Protein AF-A0A655IY61-F1 (afdb_monomer_lite)

Foldseek 3Di:
DPDPPVVPDDQQVVLCVLPVDPALVVLLVLLVVLLVLLVVLVVVLVVLVVVLVVCVVDPNDDDVNVVVVVVSVVVSVVSNVSSVVSNVSSVVSVVVRVVSVPDDRPVVPD

Structure (mmCIF, N/CA/C/O backbone):
data_AF-A0A655IY61-F1
#
_entry.id   AF-A0A655IY61-F1
#
loop_
_atom_site.group_PDB
_atom_site.id
_atom_site.type_symbol
_atom_site.label_atom_id
_atom_site.label_alt_id
_atom_site.label_comp_id
_atom_site.label_asym_id
_atom_site.label_entity_id
_atom_site.label_seq_id
_atom_site.pdbx_PDB_ins_code
_atom_site.Cartn_x
_atom_site.Cartn_y
_atom_site.Cartn_z
_atom_site.occupancy
_atom_site.B_iso_or_equiv
_atom_site.auth_seq_id
_atom_site.auth_comp_id
_atom_site.auth_asym_id
_atom_site.auth_atom_id
_atom_site.pdbx_PDB_model_num
ATOM 1 N N . MET A 1 1 ? 34.244 -4.315 -2.094 1.00 48.25 1 MET A N 1
ATOM 2 C CA . MET A 1 1 ? 33.448 -3.516 -3.048 1.00 48.25 1 MET A CA 1
ATOM 3 C C . MET A 1 1 ? 33.456 -4.257 -4.370 1.00 48.25 1 MET A C 1
ATOM 5 O O 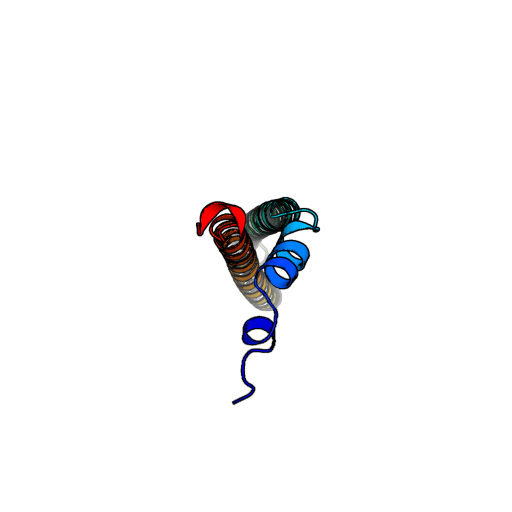. MET A 1 1 ? 34.494 -4.317 -5.011 1.00 48.25 1 MET A O 1
ATOM 9 N N . THR A 1 2 ? 32.362 -4.930 -4.710 1.00 63.38 2 THR A N 1
ATOM 10 C CA . THR A 1 2 ? 32.217 -5.622 -5.996 1.00 63.38 2 THR A CA 1
ATOM 11 C C . THR A 1 2 ? 32.085 -4.568 -7.087 1.00 63.38 2 THR A C 1
ATOM 13 O O . THR A 1 2 ? 31.126 -3.798 -7.067 1.00 63.38 2 THR A O 1
ATOM 16 N N . SER A 1 3 ? 33.055 -4.485 -7.999 1.00 55.19 3 SER A N 1
ATOM 17 C CA . SER A 1 3 ? 32.945 -3.602 -9.160 1.00 55.19 3 SE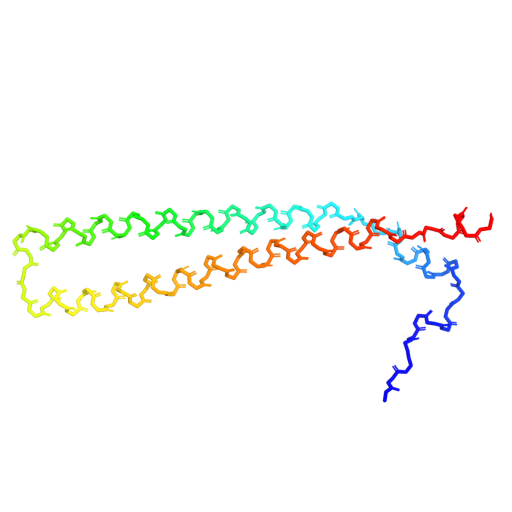R A CA 1
ATOM 18 C C . SER A 1 3 ? 31.645 -3.907 -9.912 1.00 55.19 3 SER A C 1
ATOM 20 O O . SER A 1 3 ? 31.339 -5.086 -10.113 1.00 55.19 3 SER A O 1
ATOM 22 N N . PRO A 1 4 ? 30.861 -2.889 -10.302 1.00 69.19 4 PRO A N 1
ATOM 23 C CA . PRO A 1 4 ? 29.586 -3.110 -10.962 1.00 69.19 4 PRO A CA 1
ATOM 24 C C . PRO A 1 4 ? 29.793 -3.879 -12.270 1.00 69.19 4 PRO A C 1
ATOM 26 O O . PRO A 1 4 ? 30.446 -3.393 -13.189 1.00 69.19 4 PRO A O 1
ATOM 29 N N . HIS A 1 5 ? 29.239 -5.090 -12.344 1.00 78.25 5 HIS A N 1
ATOM 30 C CA . HIS A 1 5 ? 29.377 -6.015 -13.476 1.00 78.25 5 HIS A CA 1
ATOM 31 C C . HIS A 1 5 ? 28.997 -5.375 -14.827 1.00 78.25 5 HIS A C 1
ATOM 33 O O . HIS A 1 5 ? 29.626 -5.654 -15.842 1.00 78.25 5 HIS A O 1
ATOM 39 N N . PHE A 1 6 ? 28.038 -4.444 -14.825 1.00 79.62 6 PHE A N 1
ATOM 40 C CA . PHE A 1 6 ? 27.595 -3.712 -16.014 1.00 79.62 6 PHE A CA 1
ATOM 41 C C . PHE A 1 6 ? 28.662 -2.785 -16.620 1.00 79.62 6 PHE A C 1
ATOM 43 O O . PHE A 1 6 ? 28.620 -2.531 -17.819 1.00 79.62 6 PHE A O 1
ATOM 50 N N . ALA A 1 7 ? 29.640 -2.310 -15.839 1.00 80.75 7 ALA A N 1
ATOM 51 C CA . ALA A 1 7 ? 30.693 -1.416 -16.334 1.00 80.75 7 ALA A CA 1
ATOM 52 C C . ALA A 1 7 ? 31.691 -2.115 -17.276 1.00 80.75 7 ALA A C 1
ATOM 54 O O . ALA A 1 7 ? 32.426 -1.446 -17.996 1.00 80.75 7 ALA A O 1
ATOM 55 N N . TRP A 1 8 ? 31.716 -3.452 -17.268 1.00 84.69 8 TRP A N 1
ATOM 56 C CA . TRP A 1 8 ? 32.591 -4.273 -18.109 1.00 84.69 8 TRP A CA 1
ATOM 57 C C . TRP A 1 8 ? 31.894 -4.802 -19.368 1.00 84.69 8 TRP A C 1
ATOM 59 O O . TRP A 1 8 ? 32.547 -5.406 -20.217 1.00 84.69 8 TRP A O 1
ATOM 69 N N . LEU A 1 9 ? 30.579 -4.594 -19.494 1.00 83.88 9 LEU A N 1
ATOM 70 C CA . LEU A 1 9 ? 29.812 -4.950 -20.684 1.00 83.88 9 LEU A CA 1
ATOM 71 C C . LEU A 1 9 ? 29.842 -3.788 -21.687 1.00 83.88 9 LEU A C 1
ATOM 73 O O . LEU A 1 9 ? 29.726 -2.629 -21.277 1.00 83.88 9 LEU A O 1
ATOM 77 N N . PRO A 1 10 ? 29.961 -4.067 -22.996 1.00 85.00 10 PRO A N 1
ATOM 78 C CA . PRO A 1 10 ? 29.851 -3.026 -24.006 1.00 85.00 10 PRO A CA 1
ATOM 79 C C . PRO A 1 10 ? 28.436 -2.405 -23.985 1.00 85.00 10 PRO A C 1
ATOM 81 O O . PRO A 1 10 ? 27.464 -3.076 -23.604 1.00 85.00 10 PRO A O 1
ATOM 84 N N . PRO A 1 11 ? 28.299 -1.116 -24.346 1.00 83.00 11 PRO A N 1
ATOM 85 C CA . PRO A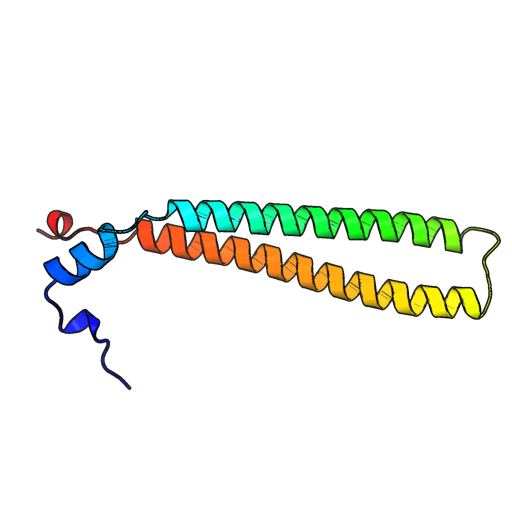 1 11 ? 27.055 -0.359 -24.189 1.00 83.00 11 PRO A CA 1
ATOM 86 C C . PRO A 1 11 ? 25.871 -0.964 -24.956 1.00 83.00 11 PRO A C 1
ATOM 88 O O . PRO A 1 11 ? 24.731 -0.849 -24.508 1.00 83.00 11 PRO A O 1
ATOM 91 N N . GLU A 1 12 ? 26.121 -1.671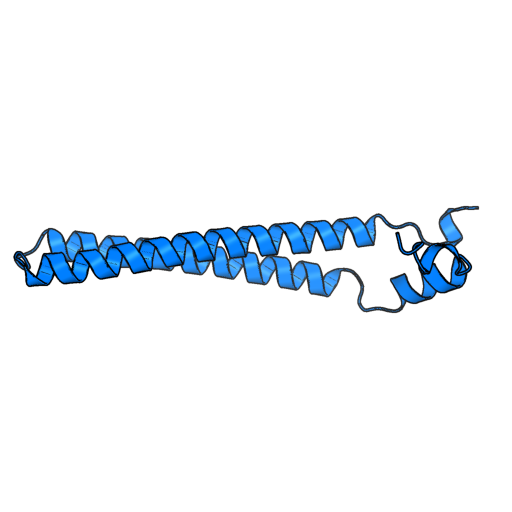 -26.056 1.00 87.88 12 GLU A N 1
ATOM 92 C CA . GLU A 1 12 ? 25.114 -2.369 -26.858 1.00 87.88 12 GLU A CA 1
ATOM 93 C C . GLU A 1 12 ? 24.455 -3.502 -26.072 1.00 87.88 12 GLU A C 1
ATOM 95 O O . GLU A 1 12 ? 23.240 -3.674 -26.133 1.00 87.88 12 GLU A O 1
ATOM 100 N N . ILE A 1 13 ? 25.243 -4.250 -25.294 1.00 86.44 13 ILE A N 1
ATOM 101 C CA . ILE A 1 13 ? 24.742 -5.361 -24.482 1.00 86.44 13 ILE A CA 1
ATOM 102 C C . ILE A 1 13 ? 23.942 -4.820 -23.298 1.00 86.44 13 ILE A C 1
ATOM 104 O O . ILE A 1 13 ? 22.835 -5.291 -23.048 1.00 86.44 13 ILE A O 1
ATOM 108 N N . ASN A 1 14 ? 24.444 -3.785 -22.618 1.00 85.81 14 ASN A N 1
ATOM 109 C CA . ASN A 1 14 ? 23.695 -3.120 -21.548 1.00 85.81 14 ASN A CA 1
ATOM 110 C C . ASN A 1 14 ? 22.367 -2.534 -22.063 1.00 85.81 14 ASN A C 1
ATOM 112 O O . ASN A 1 14 ? 21.331 -2.697 -21.422 1.00 85.81 14 ASN A O 1
ATOM 116 N N . SER A 1 15 ? 22.373 -1.904 -23.244 1.00 83.88 15 SER A N 1
ATOM 117 C CA . SER A 1 15 ? 21.171 -1.337 -23.864 1.00 83.88 15 SER A CA 1
ATOM 118 C C . SER A 1 15 ? 20.186 -2.424 -24.307 1.00 83.88 15 SER A C 1
ATOM 120 O O . SER A 1 15 ? 18.994 -2.306 -24.027 1.00 83.88 15 SER A O 1
ATOM 122 N N . ALA A 1 16 ? 20.660 -3.509 -24.928 1.00 84.50 16 ALA A N 1
ATOM 123 C CA . ALA A 1 16 ? 19.812 -4.634 -25.318 1.00 84.50 16 ALA A CA 1
ATOM 124 C C . ALA A 1 16 ? 19.133 -5.284 -24.102 1.00 84.50 16 ALA A C 1
ATOM 126 O O . ALA A 1 16 ? 17.936 -5.555 -24.141 1.00 84.50 16 ALA A O 1
ATOM 127 N N . LEU A 1 17 ? 19.867 -5.473 -23.000 1.00 85.81 17 LEU A N 1
ATOM 128 C CA . LEU A 1 17 ? 19.313 -6.008 -21.752 1.00 85.81 17 LEU A CA 1
ATOM 129 C C . LEU A 1 17 ? 18.277 -5.068 -21.120 1.00 85.81 17 LEU A C 1
ATOM 131 O O . LEU A 1 17 ? 17.284 -5.540 -20.572 1.00 85.81 17 LEU A O 1
ATOM 135 N N . MET A 1 18 ? 18.487 -3.753 -21.211 1.00 84.19 18 MET A N 1
ATOM 136 C CA . MET A 1 18 ? 17.583 -2.759 -20.634 1.00 84.19 18 MET A CA 1
ATOM 137 C C . MET A 1 18 ? 16.263 -2.630 -21.409 1.00 84.19 18 MET A C 1
ATOM 139 O O . MET A 1 18 ? 15.207 -2.517 -20.794 1.00 84.19 18 MET A O 1
ATOM 143 N N . PHE A 1 19 ? 16.297 -2.676 -22.745 1.00 82.75 19 PHE A N 1
ATOM 144 C CA . PHE A 1 19 ? 15.126 -2.373 -23.584 1.00 82.75 19 PHE A CA 1
ATOM 145 C C . PHE A 1 19 ? 14.422 -3.594 -24.195 1.00 82.75 19 PHE A C 1
ATOM 147 O O . PHE A 1 19 ? 13.375 -3.429 -24.812 1.00 82.75 19 PHE A O 1
ATOM 154 N N . ALA A 1 20 ? 14.936 -4.816 -24.020 1.00 85.44 20 ALA A N 1
ATOM 155 C CA . ALA A 1 20 ? 14.258 -6.031 -24.494 1.00 85.44 20 ALA A CA 1
ATOM 156 C C . ALA A 1 20 ? 13.002 -6.410 -23.677 1.00 85.44 20 ALA A C 1
ATOM 158 O O . ALA A 1 20 ? 12.238 -7.281 -24.092 1.00 85.44 20 ALA A O 1
ATOM 159 N N . GLY A 1 21 ? 12.809 -5.802 -22.502 1.00 83.44 21 GLY A N 1
ATOM 160 C CA . GLY A 1 21 ? 11.698 -6.085 -21.594 1.00 83.44 21 GLY A CA 1
ATOM 161 C C . GLY A 1 21 ? 10.414 -5.284 -21.875 1.00 83.44 21 GLY A C 1
ATOM 162 O O . GLY A 1 21 ? 10.372 -4.450 -22.774 1.00 83.44 21 GLY A O 1
ATOM 163 N N . PRO A 1 22 ? 9.361 -5.484 -21.060 1.00 84.19 22 PRO A N 1
ATOM 164 C CA . PRO A 1 22 ? 8.045 -4.846 -21.218 1.00 84.19 22 PRO A CA 1
ATOM 165 C C . PRO A 1 22 ? 8.006 -3.333 -20.907 1.00 84.19 22 PRO A C 1
ATOM 167 O O . PRO A 1 22 ? 6.928 -2.739 -20.881 1.00 84.19 22 PRO A O 1
ATOM 170 N N . GLY A 1 23 ? 9.155 -2.699 -20.656 1.00 86.88 23 GLY A N 1
ATOM 171 C CA . GLY A 1 23 ? 9.258 -1.285 -20.290 1.00 86.88 23 GLY A CA 1
ATOM 172 C C . GLY A 1 23 ? 8.778 -0.971 -18.867 1.00 86.88 23 GLY A C 1
ATOM 173 O O . GLY A 1 23 ? 8.690 -1.851 -18.011 1.00 86.88 23 GLY A O 1
ATOM 174 N N . SER A 1 24 ? 8.468 0.304 -18.614 1.00 89.50 24 SER A N 1
ATOM 175 C CA . SER A 1 24 ? 8.008 0.829 -17.317 1.00 89.50 24 SER A CA 1
ATOM 176 C C . SER A 1 24 ? 6.535 0.526 -17.006 1.00 89.50 24 SER A C 1
ATOM 178 O O . SER A 1 24 ? 6.121 0.636 -15.853 1.00 89.50 24 SER A O 1
ATOM 180 N N . GLY A 1 25 ? 5.742 0.103 -17.998 1.00 91.50 25 GLY A N 1
ATOM 181 C CA . GLY A 1 25 ? 4.296 -0.118 -17.866 1.00 91.50 25 GLY A CA 1
ATOM 182 C C . GLY A 1 25 ? 3.880 -0.979 -16.661 1.00 91.50 25 GLY A C 1
ATOM 183 O O . GLY A 1 25 ? 3.014 -0.550 -15.899 1.00 91.50 25 GLY A O 1
ATOM 184 N N . PRO A 1 26 ? 4.510 -2.146 -16.413 1.00 93.50 26 PRO A N 1
ATOM 185 C CA . PRO A 1 26 ? 4.212 -2.963 -15.236 1.00 93.50 26 PRO A CA 1
ATOM 186 C C . PRO A 1 26 ? 4.498 -2.269 -13.896 1.00 93.50 26 PRO A C 1
ATOM 188 O O . PRO A 1 26 ? 3.771 -2.494 -12.933 1.00 93.50 26 PRO A O 1
ATOM 191 N N . LEU A 1 27 ? 5.526 -1.414 -13.820 1.00 92.81 27 LEU A N 1
ATOM 192 C CA . LEU A 1 27 ? 5.831 -0.645 -12.607 1.00 92.81 27 LEU A CA 1
ATOM 193 C C . LEU A 1 27 ? 4.796 0.452 -12.365 1.00 92.81 27 LEU A C 1
ATOM 195 O O . LEU A 1 27 ? 4.404 0.670 -11.223 1.00 92.81 27 LEU A O 1
ATOM 199 N N . ILE A 1 28 ? 4.316 1.099 -13.428 1.00 94.62 28 ILE A N 1
ATOM 200 C CA . ILE A 1 28 ? 3.241 2.094 -13.335 1.00 94.62 28 ILE A CA 1
ATOM 201 C C . ILE A 1 28 ? 1.942 1.422 -12.871 1.00 94.62 28 ILE A C 1
ATOM 203 O O . ILE A 1 28 ? 1.301 1.918 -11.952 1.00 94.62 28 ILE A O 1
ATOM 207 N N . ALA A 1 29 ? 1.593 0.260 -13.430 1.00 96.06 29 ALA A N 1
ATOM 208 C CA . ALA A 1 29 ? 0.424 -0.509 -12.996 1.00 96.06 29 ALA A CA 1
ATOM 209 C C . ALA A 1 29 ? 0.541 -1.001 -11.540 1.00 96.06 29 ALA A C 1
ATOM 211 O O . ALA A 1 29 ? -0.437 -1.012 -10.795 1.00 96.06 29 ALA A O 1
ATOM 212 N N . ALA A 1 30 ? 1.743 -1.388 -11.104 1.00 94.81 30 ALA A N 1
ATOM 213 C CA . ALA A 1 30 ? 1.986 -1.702 -9.701 1.00 94.81 30 ALA A CA 1
ATOM 214 C C . ALA A 1 30 ? 1.817 -0.458 -8.815 1.00 94.81 30 ALA A C 1
ATOM 216 O O . ALA A 1 30 ? 1.212 -0.551 -7.751 1.00 94.81 30 ALA A O 1
ATOM 217 N N . ALA A 1 31 ? 2.308 0.706 -9.255 1.00 95.62 31 ALA A N 1
ATOM 218 C CA . ALA A 1 31 ? 2.162 1.956 -8.517 1.00 95.62 31 ALA A CA 1
ATOM 219 C C . ALA A 1 31 ? 0.689 2.345 -8.326 1.00 95.62 31 ALA A C 1
ATOM 221 O O . ALA A 1 31 ? 0.303 2.724 -7.222 1.00 95.62 31 ALA A O 1
ATOM 222 N N . THR A 1 32 ? -0.142 2.198 -9.362 1.00 96.94 32 THR A N 1
ATOM 223 C CA . THR A 1 32 ? -1.584 2.466 -9.260 1.00 96.94 32 THR A CA 1
ATOM 224 C C . THR A 1 32 ? -2.267 1.499 -8.300 1.00 96.94 32 THR A C 1
ATOM 226 O O . THR A 1 32 ? -2.990 1.947 -7.418 1.00 96.94 32 THR A O 1
ATOM 229 N N . ALA A 1 33 ? -1.978 0.197 -8.395 1.00 97.75 33 ALA A N 1
ATOM 230 C CA . ALA A 1 33 ? -2.574 -0.805 -7.511 1.00 97.75 33 ALA A CA 1
ATOM 231 C C . ALA A 1 33 ? -2.193 -0.594 -6.032 1.00 97.75 33 ALA A C 1
ATOM 233 O O . ALA A 1 33 ? -3.028 -0.746 -5.144 1.00 97.75 33 ALA A O 1
ATOM 234 N N . TRP A 1 34 ? -0.942 -0.210 -5.752 1.00 97.25 34 TRP A N 1
ATOM 235 C CA . TRP A 1 34 ? -0.514 0.144 -4.394 1.00 97.25 34 TRP A CA 1
ATOM 236 C C . TRP A 1 34 ? -1.191 1.421 -3.879 1.00 97.25 34 TRP A C 1
ATOM 238 O O . TRP A 1 34 ? -1.510 1.495 -2.694 1.00 97.25 34 TRP A O 1
ATOM 248 N N . GLY A 1 35 ? -1.441 2.400 -4.754 1.00 97.50 35 GLY A N 1
ATOM 249 C CA . GLY A 1 35 ? -2.211 3.599 -4.417 1.00 97.50 35 GLY A CA 1
ATOM 250 C C . GLY A 1 35 ? -3.667 3.282 -4.071 1.00 97.50 35 GLY A C 1
ATOM 251 O O . GLY A 1 35 ? -4.143 3.683 -3.014 1.00 97.50 35 GLY A O 1
ATOM 252 N N . GLU A 1 36 ? -4.345 2.490 -4.904 1.00 97.88 36 GLU A N 1
ATOM 253 C CA . GLU A 1 36 ? -5.722 2.035 -4.656 1.00 97.88 36 GLU A CA 1
ATOM 254 C C . GLU A 1 36 ? -5.835 1.259 -3.335 1.00 97.88 36 GLU A C 1
ATOM 256 O O . GLU A 1 36 ? -6.746 1.502 -2.542 1.00 97.88 36 GLU A O 1
ATOM 261 N N . LEU A 1 37 ? -4.868 0.380 -3.044 1.00 97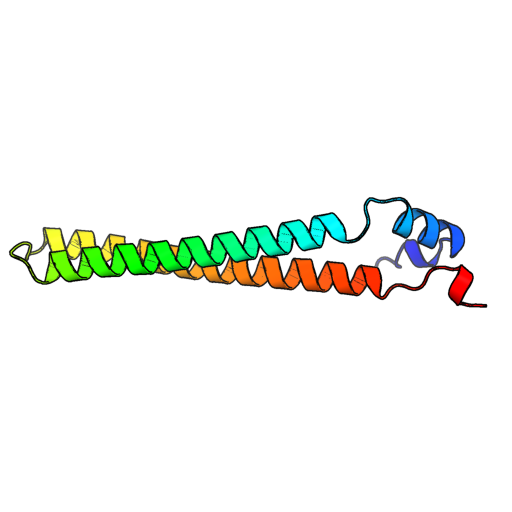.31 37 LEU A N 1
ATOM 262 C CA . LEU A 1 37 ? -4.820 -0.339 -1.771 1.00 97.31 37 LEU A CA 1
ATOM 263 C C . LEU A 1 37 ? -4.682 0.615 -0.575 1.00 97.31 37 LEU A C 1
ATOM 265 O O . LEU A 1 37 ? -5.315 0.398 0.458 1.00 97.31 37 LEU A O 1
ATOM 269 N N . ALA A 1 38 ? -3.861 1.664 -0.684 1.00 96.69 38 ALA A N 1
ATOM 270 C CA . ALA A 1 38 ? -3.729 2.654 0.381 1.00 96.69 38 ALA A CA 1
ATOM 271 C C . ALA A 1 38 ? -5.061 3.375 0.650 1.00 96.69 38 ALA A C 1
ATOM 273 O O . ALA A 1 38 ? -5.466 3.507 1.807 1.00 96.69 38 ALA A O 1
ATOM 274 N N . GLU A 1 39 ? -5.776 3.777 -0.404 1.00 97.31 39 GLU A N 1
ATOM 275 C CA . GLU A 1 39 ? -7.094 4.411 -0.294 1.00 97.31 39 GLU A CA 1
ATOM 276 C C . GLU A 1 39 ? -8.130 3.483 0.355 1.00 97.31 39 GLU A C 1
ATOM 278 O O . GLU A 1 39 ? -8.866 3.904 1.252 1.00 97.31 39 GLU A O 1
ATOM 283 N N . GLU A 1 40 ? -8.160 2.205 -0.030 1.00 97.44 40 GLU A N 1
ATOM 284 C CA . GLU A 1 40 ? -9.072 1.212 0.548 1.00 97.44 40 GLU A CA 1
ATOM 285 C C . GLU A 1 40 ? -8.795 0.972 2.043 1.00 97.44 40 GLU A C 1
ATOM 287 O O . GLU A 1 40 ? -9.723 0.866 2.858 1.00 97.44 40 GLU A O 1
ATOM 292 N N . LEU A 1 41 ? -7.519 0.952 2.440 1.00 95.88 41 LEU A N 1
ATOM 293 C CA . LEU A 1 41 ? -7.124 0.846 3.845 1.00 95.88 41 LEU A CA 1
ATOM 294 C C . LEU A 1 41 ? -7.558 2.081 4.647 1.00 95.88 41 LEU A C 1
ATOM 296 O O . LEU A 1 41 ? -8.094 1.935 5.749 1.00 95.88 41 LEU A O 1
ATOM 300 N N . LEU A 1 42 ? -7.398 3.287 4.097 1.00 95.94 42 LEU A N 1
ATOM 301 C CA . LEU A 1 42 ? -7.858 4.530 4.728 1.00 95.94 42 LEU A CA 1
ATOM 302 C C . LEU A 1 42 ? -9.387 4.582 4.857 1.00 95.94 42 LEU A C 1
ATOM 304 O O . LEU A 1 42 ? -9.906 4.963 5.911 1.00 95.94 42 LEU A O 1
ATOM 308 N N . ALA A 1 43 ? -10.121 4.137 3.836 1.00 96.50 43 ALA A N 1
ATOM 309 C CA . ALA A 1 43 ? -11.576 4.015 3.898 1.00 96.50 43 ALA A CA 1
ATOM 310 C C . ALA A 1 43 ? -12.019 3.011 4.978 1.00 96.50 43 ALA A C 1
ATOM 312 O O . ALA A 1 43 ? -12.954 3.273 5.741 1.00 96.50 43 ALA A O 1
ATOM 313 N N . SER A 1 44 ? -11.305 1.889 5.103 1.00 94.50 44 SER A N 1
ATOM 314 C CA . SER A 1 44 ? -11.545 0.879 6.140 1.00 94.50 44 SER A CA 1
ATOM 315 C C . SER A 1 44 ? -11.308 1.432 7.550 1.00 94.50 44 SER A C 1
ATOM 317 O O . SER A 1 44 ? -12.116 1.193 8.451 1.00 94.50 44 SER A O 1
ATOM 319 N N . ILE A 1 45 ? -10.246 2.224 7.738 1.00 94.44 45 ILE A N 1
ATOM 320 C CA . ILE A 1 45 ? -9.958 2.941 8.991 1.00 94.44 45 ILE A CA 1
ATOM 321 C C . ILE A 1 45 ? -11.108 3.889 9.344 1.00 94.44 45 ILE A C 1
ATOM 323 O O . ILE A 1 45 ? -11.584 3.871 10.480 1.00 94.44 45 ILE A O 1
ATOM 327 N N . ALA A 1 46 ? -11.589 4.685 8.383 1.00 94.56 46 ALA A N 1
ATOM 328 C CA . ALA A 1 46 ? -12.693 5.620 8.602 1.00 94.56 46 ALA A CA 1
ATOM 329 C C . ALA A 1 46 ? -13.998 4.897 8.982 1.00 94.56 46 ALA A C 1
ATOM 331 O O . ALA A 1 46 ? -14.677 5.300 9.929 1.00 94.56 46 ALA A O 1
ATOM 332 N N . SER A 1 47 ? -14.316 3.795 8.297 1.00 93.88 47 SER A N 1
ATOM 333 C CA . SER A 1 47 ? -15.486 2.960 8.592 1.00 93.88 47 SER A CA 1
ATOM 334 C C . SER A 1 47 ? -15.429 2.373 10.006 1.00 93.88 47 SER A C 1
ATOM 336 O O . SER A 1 47 ? -16.368 2.521 10.792 1.00 93.88 47 SER A O 1
ATOM 338 N N . LEU A 1 48 ? -14.290 1.786 10.386 1.00 90.00 48 LEU A N 1
ATOM 339 C CA . LEU A 1 48 ? -14.105 1.219 11.721 1.00 90.00 48 LEU A CA 1
ATOM 340 C C . LEU A 1 48 ? -14.110 2.303 12.813 1.00 90.00 48 LEU A C 1
ATOM 342 O O . LEU A 1 48 ? -14.663 2.092 13.894 1.00 90.00 48 LEU A O 1
ATOM 346 N N . GLY A 1 49 ? -13.555 3.482 12.527 1.00 89.38 49 GLY A N 1
ATOM 347 C CA . GLY A 1 49 ? -13.645 4.661 13.391 1.00 89.38 49 GLY A CA 1
ATOM 348 C C . GLY A 1 49 ? -15.091 5.104 13.636 1.00 89.38 49 GLY A C 1
ATOM 349 O O . GLY A 1 49 ? -15.469 5.386 14.772 1.00 89.38 49 GLY A O 1
ATOM 350 N N . SER A 1 50 ? -15.931 5.090 12.598 1.00 90.62 50 SER A N 1
ATOM 351 C CA . SER A 1 50 ? -17.358 5.410 12.725 1.00 90.62 50 SER A CA 1
ATOM 352 C C . SER A 1 50 ? -18.082 4.409 13.627 1.00 90.62 50 SER A C 1
ATOM 354 O O . SER A 1 50 ? -18.751 4.806 14.580 1.00 90.62 50 SER A O 1
ATOM 356 N N . VAL A 1 51 ? -17.906 3.108 13.370 1.00 89.12 51 VAL A N 1
ATOM 357 C CA . VAL A 1 51 ? -18.552 2.035 14.147 1.00 89.12 51 VAL A CA 1
ATOM 358 C C . VAL A 1 51 ? -18.116 2.067 15.615 1.00 89.12 51 VAL A C 1
ATOM 360 O O . VAL A 1 51 ? -18.937 1.912 16.518 1.00 89.12 51 VAL A O 1
ATOM 363 N N . THR A 1 52 ? -16.829 2.300 15.881 1.00 86.12 52 THR A N 1
ATOM 364 C CA . THR A 1 52 ? -16.307 2.384 17.256 1.00 86.12 52 THR A CA 1
ATOM 365 C C . THR A 1 52 ? -16.814 3.627 17.994 1.00 86.12 52 THR A C 1
ATOM 367 O O . THR A 1 52 ? -17.154 3.538 19.177 1.00 86.12 52 THR A O 1
ATOM 370 N N . SER A 1 53 ? -16.950 4.768 17.311 1.00 84.94 53 SER A N 1
ATOM 371 C CA . SER A 1 53 ? -17.570 5.969 17.885 1.00 84.94 53 SER A CA 1
ATOM 372 C C . SER A 1 53 ? -19.050 5.749 18.216 1.00 84.94 53 SER A C 1
ATOM 374 O O . SER A 1 53 ? -19.509 6.162 19.279 1.00 84.94 53 SER A O 1
ATOM 376 N N . GLU A 1 54 ? -19.802 5.082 17.339 1.00 86.12 54 GLU A N 1
ATOM 377 C CA . GLU A 1 54 ? -21.215 4.771 17.575 1.00 86.12 54 GLU A CA 1
ATOM 378 C C . GLU A 1 54 ? -21.380 3.832 18.780 1.00 86.12 54 GLU A C 1
ATOM 380 O O . GLU A 1 54 ? -22.126 4.140 19.713 1.00 86.12 54 GLU A O 1
ATOM 385 N N . LEU A 1 55 ? -20.606 2.743 18.821 1.00 83.88 55 LEU A N 1
ATOM 386 C CA . LEU A 1 55 ? -20.613 1.767 19.914 1.00 83.88 55 LEU A CA 1
ATOM 387 C C . LEU A 1 55 ? -20.296 2.395 21.276 1.00 83.88 55 LEU A C 1
ATOM 389 O O . LEU A 1 55 ? -20.963 2.085 22.263 1.00 83.88 55 LEU A O 1
ATOM 393 N N . THR A 1 56 ? -19.305 3.289 21.330 1.00 80.31 56 THR A N 1
ATOM 394 C CA . THR A 1 56 ? -18.893 3.964 22.575 1.00 80.31 56 THR A CA 1
ATOM 395 C C . THR A 1 56 ? -19.846 5.077 23.012 1.00 80.31 56 THR A C 1
ATOM 397 O O . THR A 1 56 ? -19.862 5.428 24.191 1.00 80.31 56 THR A O 1
ATOM 400 N N . SER A 1 57 ? -20.674 5.601 22.101 1.00 80.94 57 SER A N 1
ATOM 401 C CA . SER A 1 57 ? -21.745 6.558 22.414 1.00 80.94 57 SER A CA 1
ATOM 402 C C . SER A 1 57 ? -23.043 5.902 22.918 1.00 80.94 57 SER A C 1
ATOM 404 O O . SER A 1 57 ? -23.923 6.590 23.435 1.00 80.94 57 SER A O 1
ATOM 406 N N . GLY A 1 58 ? -23.171 4.578 22.768 1.00 77.38 58 GLY A N 1
ATOM 407 C CA . GLY A 1 58 ? -24.360 3.804 23.127 1.00 77.38 58 GLY A CA 1
ATOM 408 C C . GLY A 1 58 ? -24.327 3.185 24.532 1.00 77.38 58 GLY A C 1
ATOM 409 O O . GLY A 1 58 ? -23.528 3.535 25.395 1.00 77.38 58 GLY A O 1
ATOM 410 N N . ALA A 1 59 ? -25.208 2.207 24.767 1.00 75.69 59 ALA A N 1
ATOM 411 C CA . ALA A 1 59 ? -25.328 1.509 26.055 1.00 75.69 59 ALA A CA 1
ATOM 412 C C . ALA A 1 59 ? -24.176 0.524 26.349 1.00 75.69 59 ALA A C 1
ATOM 414 O O . ALA A 1 59 ? -24.134 -0.076 27.426 1.00 75.69 59 ALA A O 1
ATOM 415 N N . TRP A 1 60 ? -23.256 0.317 25.400 1.00 77.06 60 TRP A N 1
ATOM 416 C CA . TRP A 1 60 ? -22.170 -0.647 25.538 1.00 77.06 60 TRP A CA 1
ATOM 417 C C . TRP A 1 60 ? -20.962 -0.029 26.246 1.00 77.06 60 TRP A C 1
ATOM 419 O O . TRP A 1 60 ? -19.973 0.374 25.639 1.00 77.06 60 TRP A O 1
ATOM 429 N N . LEU A 1 61 ? -21.066 0.042 27.571 1.00 81.69 61 LEU A N 1
ATOM 430 C CA . LEU A 1 61 ? -20.049 0.595 28.459 1.00 81.69 61 LEU A CA 1
ATOM 431 C C . LEU A 1 61 ? -19.613 -0.465 29.479 1.00 81.69 61 LEU A C 1
ATOM 433 O O . LEU A 1 61 ? -20.415 -1.283 29.929 1.00 81.69 61 LEU A O 1
ATOM 437 N N . GLY A 1 62 ? -18.332 -0.456 29.855 1.00 85.06 62 GLY A N 1
ATOM 438 C CA . GLY A 1 62 ? -17.778 -1.342 30.884 1.00 85.06 62 GLY A CA 1
ATOM 439 C C . GLY A 1 62 ? -16.473 -2.041 30.481 1.00 85.06 62 GLY A C 1
ATOM 440 O O . GLY A 1 62 ? -15.930 -1.778 29.406 1.00 85.06 62 GLY A O 1
ATOM 441 N N . PRO A 1 63 ? -15.953 -2.949 31.329 1.00 85.00 63 PRO A N 1
ATOM 442 C CA . PRO A 1 63 ? -14.634 -3.565 31.144 1.00 85.00 63 PRO A CA 1
ATOM 443 C C . PRO A 1 63 ? -14.486 -4.333 29.824 1.00 85.00 63 PRO A C 1
ATOM 445 O O . PRO A 1 63 ? -13.437 -4.270 29.188 1.00 85.00 63 PRO A O 1
ATOM 448 N N . SER A 1 64 ? -15.546 -5.010 29.373 1.00 84.50 64 SER A N 1
ATOM 449 C CA . SER A 1 64 ? -15.541 -5.751 28.106 1.00 84.50 64 SER A CA 1
ATOM 450 C C . SER A 1 64 ? -15.489 -4.829 26.884 1.00 84.50 64 SER A C 1
ATOM 452 O O . SER A 1 64 ? -14.780 -5.128 25.927 1.00 84.50 64 SER A O 1
ATOM 454 N N . ALA A 1 65 ? -16.192 -3.691 26.927 1.00 85.56 65 ALA A N 1
ATOM 455 C CA . ALA A 1 65 ? -16.134 -2.682 25.870 1.00 85.56 65 ALA A CA 1
ATOM 456 C C . ALA A 1 65 ? -14.738 -2.035 25.809 1.00 85.56 65 ALA A C 1
ATOM 458 O O . ALA A 1 65 ? -14.166 -1.896 24.731 1.00 85.56 65 ALA A O 1
ATOM 459 N N . ALA A 1 66 ? -14.136 -1.735 26.967 1.00 85.38 66 ALA A N 1
ATOM 460 C CA . ALA A 1 66 ? -12.768 -1.220 27.045 1.00 85.38 66 ALA A CA 1
ATOM 461 C C . ALA A 1 66 ? -11.733 -2.207 26.470 1.00 85.38 66 ALA A C 1
ATOM 463 O O . ALA A 1 66 ? -10.839 -1.800 25.727 1.00 85.38 66 ALA A O 1
ATOM 464 N N 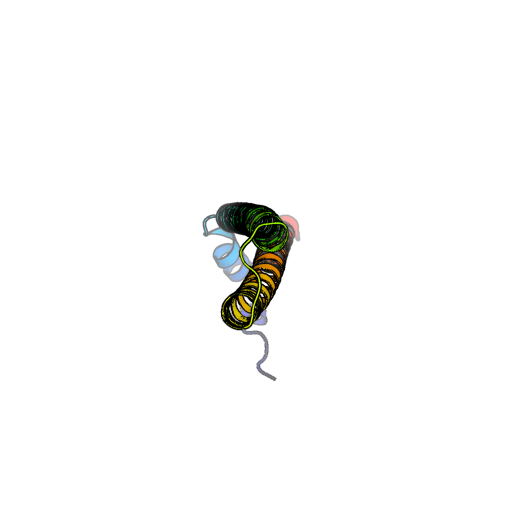. ALA A 1 67 ? -11.875 -3.505 26.758 1.00 88.56 67 ALA A N 1
ATOM 465 C CA . ALA A 1 67 ? -11.010 -4.539 26.194 1.00 88.56 67 ALA A CA 1
ATOM 466 C C . ALA A 1 67 ? -11.143 -4.642 24.662 1.00 88.56 67 ALA A C 1
ATOM 468 O O . ALA A 1 67 ? -10.135 -4.753 23.967 1.00 88.56 67 ALA A O 1
ATOM 469 N N . MET A 1 68 ? -12.364 -4.552 24.122 1.00 87.38 68 MET A N 1
ATOM 470 C CA . MET A 1 68 ? -12.586 -4.569 22.671 1.00 87.38 68 MET A CA 1
ATOM 471 C C . MET A 1 68 ? -11.994 -3.329 21.988 1.00 87.38 68 MET A C 1
ATOM 473 O O . MET A 1 68 ? -11.318 -3.456 20.968 1.00 87.38 68 MET A O 1
ATOM 477 N N . MET A 1 69 ? -12.156 -2.148 22.594 1.00 88.31 69 MET A N 1
ATOM 478 C CA . MET A 1 69 ? -11.561 -0.905 22.096 1.00 88.31 69 MET A CA 1
ATOM 479 C C . MET A 1 69 ? -10.031 -0.960 22.059 1.00 88.31 69 MET A C 1
ATOM 481 O O . MET A 1 69 ? -9.438 -0.446 21.117 1.00 88.31 69 MET A O 1
ATOM 485 N N . ALA A 1 70 ? -9.382 -1.616 23.025 1.00 90.12 70 ALA A N 1
ATOM 486 C CA . ALA A 1 70 ? -7.927 -1.783 23.017 1.00 90.12 70 ALA A CA 1
ATOM 487 C C . ALA A 1 70 ? -7.427 -2.616 21.821 1.00 90.12 70 ALA A C 1
ATOM 489 O O . ALA A 1 70 ? -6.391 -2.311 21.234 1.00 90.12 70 ALA A O 1
ATOM 490 N N . VAL A 1 71 ? -8.170 -3.653 21.425 1.00 91.38 71 VAL A N 1
ATOM 491 C CA . VAL A 1 71 ? -7.836 -4.446 20.230 1.00 91.38 71 VAL A CA 1
ATOM 492 C C . VAL A 1 71 ? -8.129 -3.649 18.958 1.00 91.38 71 VAL A C 1
ATOM 494 O O . VAL A 1 71 ? -7.320 -3.647 18.029 1.00 91.38 71 VAL A O 1
ATOM 497 N N . ALA A 1 72 ? -9.253 -2.928 18.924 1.00 89.38 72 ALA A N 1
ATOM 498 C CA . ALA A 1 72 ? -9.623 -2.090 17.789 1.00 89.38 72 ALA A CA 1
ATOM 499 C C . ALA A 1 72 ? -8.580 -0.994 17.517 1.00 89.38 72 ALA A C 1
ATOM 501 O O . ALA A 1 72 ? -8.208 -0.784 16.365 1.00 89.38 72 ALA A O 1
ATOM 502 N N . THR A 1 73 ? -8.046 -0.338 18.553 1.00 90.19 73 THR A N 1
ATOM 503 C CA . THR A 1 73 ? -6.994 0.681 18.388 1.00 90.19 73 THR A CA 1
ATOM 504 C C . THR A 1 73 ? -5.693 0.089 17.859 1.00 90.19 73 THR A C 1
ATOM 506 O O . THR A 1 73 ? -5.062 0.695 16.993 1.00 90.19 73 THR A O 1
ATOM 509 N N . GLN A 1 74 ? -5.305 -1.108 18.308 1.00 93.94 74 GLN A N 1
ATOM 510 C CA . GLN A 1 74 ? -4.129 -1.797 17.777 1.00 93.94 74 GLN A CA 1
ATOM 511 C C . GLN A 1 74 ? -4.306 -2.164 16.296 1.00 93.94 74 GLN A C 1
ATOM 513 O O . GLN A 1 74 ? -3.380 -1.990 15.502 1.00 93.94 74 GLN A O 1
ATOM 518 N N . TYR A 1 75 ? -5.497 -2.628 15.912 1.00 92.69 75 TYR A N 1
ATOM 519 C CA . TYR A 1 75 ? -5.809 -2.949 14.522 1.00 92.69 75 TYR A CA 1
ATOM 520 C C . TYR A 1 75 ? -5.827 -1.701 13.629 1.00 92.69 75 TYR A C 1
ATOM 522 O O . TYR A 1 75 ? -5.232 -1.709 12.555 1.00 92.69 75 TYR A O 1
ATOM 530 N N . LEU A 1 76 ? -6.420 -0.600 14.101 1.00 94.00 76 LEU A N 1
ATOM 531 C CA . LEU A 1 76 ? -6.390 0.692 13.408 1.00 94.00 76 LEU A CA 1
ATOM 532 C C . LEU A 1 76 ? -4.956 1.201 13.214 1.00 94.00 76 LEU A C 1
ATOM 534 O O . LEU A 1 76 ? -4.610 1.653 12.127 1.00 94.00 76 LEU A O 1
ATOM 538 N N . ALA A 1 77 ? -4.098 1.083 14.230 1.00 94.69 77 ALA A N 1
ATOM 539 C CA . ALA A 1 77 ? -2.692 1.468 14.118 1.00 94.69 77 ALA A CA 1
ATOM 540 C C . ALA A 1 77 ? -1.938 0.625 13.074 1.00 94.69 77 ALA A C 1
ATOM 542 O O . ALA A 1 77 ? -1.137 1.157 12.298 1.00 94.69 77 ALA A O 1
ATOM 543 N N . TRP A 1 78 ? -2.211 -0.681 13.030 1.00 96.38 78 TRP A N 1
ATOM 544 C CA . TRP A 1 78 ? -1.652 -1.563 12.010 1.00 96.38 78 TRP A CA 1
ATOM 545 C C . TRP A 1 78 ? -2.133 -1.185 10.603 1.00 96.38 78 TRP A C 1
ATOM 547 O O . TRP A 1 78 ? -1.297 -1.036 9.713 1.00 96.38 78 TRP A O 1
ATOM 557 N N . LEU A 1 79 ? -3.436 -0.942 10.414 1.00 95.94 79 LEU A N 1
ATOM 558 C CA . LEU A 1 79 ? -3.991 -0.502 9.130 1.00 95.94 79 LEU A CA 1
ATOM 559 C C . LEU A 1 79 ? -3.360 0.812 8.658 1.00 95.94 79 LEU A C 1
ATOM 561 O O . LEU A 1 79 ? -2.960 0.907 7.502 1.00 95.94 79 LEU A O 1
ATOM 565 N N . SER A 1 80 ? -3.198 1.799 9.546 1.00 96.12 80 SER A N 1
ATOM 566 C CA . SER A 1 80 ? -2.552 3.074 9.199 1.00 96.12 80 SER A CA 1
ATOM 567 C C . SER A 1 80 ? -1.102 2.874 8.758 1.00 96.12 80 SER A C 1
ATOM 569 O O . SER A 1 80 ? -0.633 3.501 7.811 1.00 96.12 80 SER A O 1
ATOM 571 N N . THR A 1 81 ? -0.389 1.963 9.421 1.00 97.81 81 THR A N 1
ATOM 572 C CA . THR A 1 81 ? 0.995 1.622 9.072 1.00 97.81 81 THR A CA 1
ATOM 573 C C . THR A 1 81 ? 1.071 0.884 7.733 1.00 97.81 81 THR A C 1
ATOM 575 O O . THR A 1 81 ? 2.016 1.089 6.972 1.00 97.81 81 THR A O 1
ATOM 578 N N . ALA A 1 82 ? 0.092 0.031 7.425 1.00 96.94 82 ALA A N 1
ATOM 579 C CA . ALA A 1 82 ? -0.008 -0.660 6.143 1.00 96.94 82 ALA A CA 1
ATOM 580 C C . ALA A 1 82 ? -0.355 0.306 4.997 1.00 96.94 82 ALA A C 1
ATOM 582 O O . ALA A 1 82 ? 0.268 0.227 3.941 1.00 96.94 82 ALA A O 1
ATOM 583 N N . ALA A 1 83 ? -1.269 1.256 5.223 1.00 96.69 83 ALA A N 1
ATOM 584 C CA . ALA A 1 83 ? -1.618 2.286 4.245 1.00 96.69 83 ALA A CA 1
ATOM 585 C C . ALA A 1 83 ? -0.393 3.136 3.874 1.00 96.69 83 ALA A C 1
ATOM 587 O O . ALA A 1 83 ? -0.068 3.271 2.698 1.00 96.69 83 ALA A O 1
ATOM 588 N N . ALA A 1 84 ? 0.369 3.599 4.871 1.00 97.44 84 ALA A N 1
ATOM 589 C CA . ALA A 1 84 ? 1.598 4.357 4.632 1.00 97.44 84 ALA A CA 1
ATOM 590 C C . ALA A 1 84 ? 2.654 3.553 3.848 1.00 97.44 84 ALA A C 1
ATOM 592 O O . ALA A 1 84 ? 3.336 4.092 2.979 1.00 97.44 84 ALA A O 1
ATOM 593 N N . GLN A 1 85 ? 2.791 2.252 4.125 1.00 97.88 85 GLN A N 1
ATOM 594 C CA . GLN A 1 85 ? 3.695 1.385 3.361 1.00 97.88 85 GLN A CA 1
ATOM 595 C C . GLN A 1 85 ? 3.235 1.202 1.912 1.00 97.88 85 GLN A C 1
ATOM 597 O O . GLN A 1 85 ? 4.074 1.185 1.012 1.00 97.88 85 GLN A O 1
ATOM 602 N N . ALA A 1 86 ? 1.927 1.089 1.676 1.00 96.44 86 ALA A N 1
ATOM 603 C CA . ALA A 1 86 ? 1.363 1.002 0.335 1.00 96.44 86 ALA A CA 1
ATOM 604 C C . ALA A 1 86 ? 1.617 2.296 -0.462 1.00 96.44 86 ALA A C 1
ATOM 606 O O . ALA A 1 86 ? 2.114 2.229 -1.585 1.00 96.44 86 ALA A O 1
ATOM 607 N N . GLU A 1 87 ? 1.423 3.474 0.142 1.00 97.19 87 GLU A N 1
ATOM 608 C CA . GLU A 1 87 ? 1.780 4.760 -0.480 1.00 97.19 87 GLU A CA 1
ATOM 609 C C . GLU A 1 87 ? 3.276 4.839 -0.824 1.00 97.19 87 GLU A C 1
ATOM 611 O O . GLU A 1 87 ? 3.660 5.252 -1.922 1.00 97.19 87 GLU A O 1
ATOM 616 N N . GLN A 1 88 ? 4.145 4.398 0.091 1.00 97.69 88 GLN A N 1
ATOM 617 C CA . GLN A 1 88 ? 5.587 4.348 -0.153 1.00 97.69 88 GLN A CA 1
ATOM 618 C C . GLN A 1 88 ? 5.947 3.391 -1.293 1.00 97.69 88 GLN A C 1
ATOM 620 O O . GLN A 1 88 ? 6.800 3.725 -2.116 1.00 97.69 88 GLN A O 1
ATOM 625 N N . ALA A 1 89 ? 5.308 2.222 -1.364 1.00 97.00 89 ALA A N 1
ATOM 626 C CA . ALA A 1 89 ? 5.514 1.259 -2.440 1.00 97.00 89 ALA A CA 1
ATOM 627 C C . ALA A 1 89 ? 5.077 1.834 -3.795 1.00 97.00 89 ALA A C 1
ATOM 629 O O . ALA A 1 89 ? 5.813 1.704 -4.777 1.00 97.00 89 ALA A O 1
ATOM 630 N N . ALA A 1 90 ? 3.943 2.541 -3.839 1.00 95.94 90 ALA A N 1
ATOM 631 C CA . ALA A 1 90 ? 3.484 3.245 -5.031 1.00 95.94 90 ALA A CA 1
ATOM 632 C C . ALA A 1 90 ? 4.501 4.300 -5.497 1.00 95.94 90 ALA A C 1
ATOM 634 O O . ALA A 1 90 ? 4.914 4.311 -6.661 1.00 95.94 90 ALA A O 1
ATOM 635 N N . ALA A 1 91 ? 4.975 5.142 -4.573 1.00 96.94 91 ALA A N 1
ATOM 636 C CA . ALA A 1 91 ? 5.964 6.175 -4.865 1.00 96.94 91 ALA A CA 1
ATOM 637 C C . ALA A 1 91 ? 7.297 5.587 -5.360 1.00 96.94 91 ALA A C 1
ATOM 639 O O . ALA A 1 91 ? 7.881 6.091 -6.320 1.00 96.94 91 ALA A O 1
ATOM 640 N N . GLN A 1 92 ? 7.770 4.500 -4.744 1.00 96.44 92 GLN A N 1
ATOM 641 C CA . GLN A 1 92 ? 8.991 3.813 -5.169 1.00 96.44 92 GLN A CA 1
ATOM 642 C C . GLN A 1 92 ? 8.840 3.186 -6.555 1.00 96.44 92 GLN A C 1
ATOM 644 O O . GLN A 1 92 ? 9.728 3.349 -7.389 1.00 96.44 92 GLN A O 1
ATOM 649 N N . ALA A 1 93 ? 7.718 2.519 -6.836 1.00 95.12 93 ALA A N 1
ATOM 650 C CA . ALA A 1 93 ? 7.457 1.937 -8.149 1.00 95.12 93 ALA A CA 1
ATOM 651 C C . ALA A 1 93 ? 7.466 3.010 -9.254 1.00 95.12 93 ALA A C 1
ATOM 653 O O . ALA A 1 93 ? 8.103 2.821 -10.292 1.00 95.12 93 ALA A O 1
ATOM 654 N N . MET A 1 94 ? 6.865 4.175 -8.993 1.00 95.19 94 MET A N 1
ATOM 655 C CA . MET A 1 94 ? 6.895 5.317 -9.912 1.00 95.19 94 MET A CA 1
ATOM 656 C C . MET A 1 94 ? 8.304 5.917 -10.063 1.00 95.19 94 MET A C 1
ATOM 658 O O . MET A 1 94 ? 8.738 6.246 -11.169 1.00 95.19 94 MET A O 1
ATOM 662 N N . ALA A 1 95 ? 9.068 6.018 -8.974 1.00 95.25 95 ALA A N 1
ATOM 663 C CA . ALA A 1 95 ? 10.453 6.485 -9.026 1.00 95.25 95 ALA A CA 1
ATOM 664 C C . ALA A 1 95 ? 11.346 5.547 -9.862 1.00 95.25 95 ALA A C 1
ATOM 666 O O . ALA A 1 95 ? 12.179 6.006 -10.639 1.00 95.25 95 ALA A O 1
ATOM 667 N N . ILE A 1 96 ? 11.143 4.231 -9.764 1.00 92.88 96 ILE A N 1
ATOM 668 C CA . ILE A 1 96 ? 11.875 3.251 -10.577 1.00 92.88 96 ILE A CA 1
ATOM 669 C C . ILE A 1 96 ? 11.446 3.347 -12.049 1.00 92.88 96 ILE A C 1
ATOM 671 O O . ILE A 1 96 ? 12.303 3.328 -12.932 1.00 92.88 96 ILE A O 1
ATOM 675 N N . ALA A 1 97 ? 10.145 3.500 -12.325 1.00 91.94 97 ALA A N 1
ATOM 676 C CA . ALA A 1 97 ? 9.628 3.685 -13.682 1.00 91.94 97 ALA A CA 1
ATOM 677 C C . ALA A 1 97 ? 10.237 4.923 -14.365 1.00 91.94 97 ALA A C 1
ATOM 679 O O . ALA A 1 97 ? 10.743 4.831 -15.481 1.00 91.94 97 ALA A O 1
ATOM 680 N N . THR A 1 98 ? 10.268 6.059 -13.666 1.00 92.44 98 THR A N 1
ATOM 681 C CA . THR A 1 98 ? 10.861 7.304 -14.185 1.00 92.44 98 THR A CA 1
ATOM 682 C C . THR A 1 98 ? 12.375 7.198 -14.377 1.00 92.44 98 THR A C 1
ATOM 684 O O . THR A 1 98 ? 12.899 7.670 -15.385 1.00 92.44 98 THR A O 1
ATOM 687 N N . ALA A 1 99 ? 13.090 6.531 -13.465 1.00 90.94 99 ALA A N 1
ATOM 688 C CA . ALA A 1 99 ? 14.519 6.265 -13.627 1.00 90.94 99 ALA A CA 1
ATOM 689 C C . ALA A 1 99 ? 14.813 5.383 -14.855 1.00 90.94 99 ALA A C 1
ATOM 691 O O . ALA A 1 99 ? 15.796 5.620 -15.556 1.00 90.94 99 ALA A O 1
ATOM 692 N N . PHE A 1 100 ? 13.956 4.394 -15.137 1.00 87.69 100 PHE A N 1
ATOM 693 C CA . PHE A 1 100 ? 14.057 3.562 -16.336 1.00 87.69 100 PHE A CA 1
ATOM 694 C C . PHE A 1 100 ? 13.846 4.380 -17.619 1.00 87.69 100 PHE A C 1
ATOM 696 O O . PHE A 1 100 ? 14.626 4.258 -18.560 1.00 87.69 100 PHE A O 1
ATOM 703 N N . GLU A 1 101 ? 12.835 5.251 -17.648 1.00 87.88 101 GLU A N 1
ATOM 704 C CA . GLU A 1 101 ? 12.537 6.107 -18.807 1.00 87.88 101 GLU A CA 1
ATOM 705 C C . GLU A 1 101 ? 13.611 7.171 -19.071 1.00 87.88 101 GLU A C 1
ATOM 707 O O . GLU A 1 101 ? 13.853 7.540 -20.221 1.00 87.88 101 GLU A O 1
ATOM 712 N N . ALA A 1 102 ? 14.286 7.647 -18.023 1.00 88.19 102 ALA A N 1
ATOM 713 C CA . ALA A 1 102 ? 15.373 8.615 -18.137 1.00 88.19 102 ALA A CA 1
ATOM 714 C C . ALA A 1 102 ? 16.670 8.018 -18.717 1.00 88.19 102 ALA A C 1
ATOM 716 O O . ALA A 1 102 ? 17.579 8.768 -19.082 1.00 88.19 102 ALA A O 1
ATOM 717 N N . ALA A 1 103 ? 16.786 6.690 -18.803 1.00 83.75 103 ALA A N 1
ATOM 718 C CA . ALA A 1 103 ? 17.993 6.051 -19.300 1.00 83.75 103 ALA A CA 1
ATOM 719 C C . ALA A 1 103 ? 18.111 6.178 -20.833 1.00 83.75 103 ALA A C 1
ATOM 721 O O . ALA A 1 103 ? 17.224 5.745 -21.574 1.00 83.75 103 ALA A O 1
ATOM 722 N N . PRO A 1 104 ? 19.207 6.757 -21.352 1.00 73.69 104 PRO A N 1
ATOM 723 C CA . PRO A 1 104 ? 19.369 6.962 -22.785 1.00 73.69 104 PRO A CA 1
ATOM 724 C C . PRO A 1 104 ? 19.723 5.651 -23.515 1.00 73.69 104 PRO A C 1
ATOM 726 O O . PRO A 1 104 ? 20.602 4.917 -23.058 1.00 73.69 104 PRO A O 1
ATOM 729 N N . PRO A 1 105 ? 19.126 5.367 -24.689 1.00 66.50 105 PRO A N 1
ATOM 730 C CA . PRO A 1 105 ? 19.589 4.287 -25.554 1.00 66.50 105 PRO A CA 1
ATOM 731 C C . PRO A 1 105 ? 20.932 4.639 -26.211 1.00 66.50 105 PRO A C 1
ATOM 733 O O . PRO A 1 105 ? 21.251 5.813 -26.415 1.00 66.50 105 PRO A O 1
ATOM 736 N N . CYS A 1 106 ? 21.699 3.615 -26.600 1.00 66.00 106 CYS A N 1
ATOM 737 C CA . CYS A 1 106 ? 23.026 3.771 -27.215 1.00 66.00 106 CYS A CA 1
ATOM 738 C C . CYS A 1 106 ? 23.019 4.689 -28.458 1.00 66.00 106 CYS A C 1
ATOM 740 O O . CYS A 1 106 ? 23.972 5.430 -28.683 1.00 66.00 106 CYS A O 1
ATOM 742 N N . SER A 1 107 ? 21.923 4.711 -29.228 1.00 61.62 107 SER A N 1
ATOM 743 C CA . SER A 1 107 ? 21.759 5.560 -30.420 1.00 61.62 107 SER A CA 1
ATOM 744 C C . SER A 1 107 ? 21.657 7.062 -30.127 1.00 61.62 107 SER A C 1
ATOM 746 O O . SER A 1 107 ? 21.531 7.852 -31.055 1.00 61.62 107 SER A O 1
ATOM 748 N N . ARG A 1 108 ? 21.622 7.461 -28.850 1.00 57.91 108 ARG A N 1
ATOM 749 C CA . ARG A 1 108 ? 21.480 8.855 -28.413 1.00 57.91 108 ARG A CA 1
ATOM 750 C C . ARG A 1 108 ? 22.763 9.426 -27.788 1.00 57.91 108 ARG A C 1
ATOM 752 O O . ARG A 1 108 ? 22.720 10.540 -27.278 1.00 57.91 108 ARG A O 1
ATOM 759 N N . GLN A 1 109 ? 23.866 8.667 -27.793 1.00 53.56 109 GLN A N 1
ATOM 760 C CA . GLN A 1 109 ? 25.157 9.055 -27.197 1.00 53.56 109 GLN A CA 1
ATOM 761 C C . GLN A 1 109 ? 26.268 9.378 -28.221 1.00 53.56 109 GLN A C 1
ATOM 763 O O . GLN A 1 109 ? 27.365 9.731 -27.794 1.00 53.56 109 GLN A O 1
ATOM 768 N N . TRP A 1 110 ? 25.985 9.315 -29.531 1.00 42.66 110 TRP A N 1
ATOM 769 C CA . TRP A 1 110 ? 26.881 9.751 -30.614 1.00 42.66 110 TRP A CA 1
ATOM 770 C C . TRP A 1 110 ? 26.099 10.486 -31.703 1.00 42.66 110 TRP A C 1
ATOM 772 O O . TRP A 1 110 ? 25.306 9.817 -32.402 1.00 42.66 110 TRP A O 1
#

Sequence (110 aa):
MTSPHFAWLPPEINSALMFAGPGSGPLIAAATAWGELAEELLASIASLGSVTSELTSGAWLGPSAAAMMAVATQYLAWLSTAAAQAEQAAAQAMAIATAFEAAPPCSRQW

Radius of gyration: 23.76 Å; chains: 1; bounding box: 59×16×62 Å

Organism: Mycobacterium tuberculosis (NCBI:txid1773)

InterPro domains:
  IPR000030 PPE domain [PF00823] (5-103)
  IPR038332 PPE superfamily [G3DSA:1.20.1260.20] (5-104)
  IPR038332 PPE superfamily [SSF140459] (6-103)

pLDDT: mean 87.25, std 11.11, range [42.66, 97.88]

Secondary structure (DSSP, 8-state):
----GGGGS-HHHHHHHHHSS-TTHHHHHHHHHHHHHHHHHHHHHHHHHHHHHHHHHTT--SHHHHHHHHHHHHHHHHHHHHHHHHHHHHHHHHHHHHHHHTSPPGGG--